Protein AF-A0A8G1H578-F1 (afdb_monomer)

Nearest PDB structures (foldseek):
  4co3-assembly1_A  TM=2.668E-01  e=7.202E-02  Azospirillum brasilense
  3ta2-assembly1_A  TM=2.640E-01  e=4.812E-01  Archaeoglobus fulgidus DSM 4304
  2nuu-assembly2_K  TM=2.859E-01  e=7.625E-01  Escherichia coli
  6cn2-assembly1_A-2  TM=3.068E-01  e=3.607E+00  Danio rerio
  6cmw-assembly1_A-2  TM=3.218E-01  e=5.094E+00  Danio rerio

pLDDT: mean 87.28, std 11.96, range [46.0, 96.75]

Mean predicted aligned error: 6.15 Å

Structure (mmCIF, N/CA/C/O backbone):
data_AF-A0A8G1H578-F1
#
_entry.id   AF-A0A8G1H578-F1
#
loop_
_atom_site.group_PDB
_atom_site.id
_atom_site.type_symbol
_atom_site.label_atom_id
_atom_site.label_alt_id
_atom_site.label_comp_id
_atom_site.label_asym_id
_atom_site.label_entity_id
_atom_site.label_seq_id
_atom_site.pdbx_PDB_ins_code
_atom_site.Cartn_x
_atom_site.Cartn_y
_atom_site.Cartn_z
_atom_site.occupancy
_atom_site.B_iso_or_equiv
_atom_site.auth_seq_id
_atom_site.auth_comp_id
_atom_site.auth_asym_id
_atom_site.auth_atom_id
_atom_site.pdbx_PDB_model_num
ATOM 1 N N . MET A 1 1 ? 6.205 5.815 -13.421 1.00 91.25 1 MET A N 1
ATOM 2 C CA . MET A 1 1 ? 5.773 5.210 -12.144 1.00 91.25 1 MET A CA 1
ATOM 3 C C . MET A 1 1 ? 4.309 4.808 -12.211 1.00 91.25 1 MET A C 1
ATOM 5 O O . MET A 1 1 ? 3.548 5.519 -12.851 1.00 91.25 1 MET A O 1
ATOM 9 N N . ILE A 1 2 ? 3.889 3.788 -11.460 1.00 94.44 2 ILE A N 1
ATOM 10 C CA . ILE A 1 2 ? 2.490 3.335 -11.339 1.00 94.44 2 ILE A CA 1
ATOM 11 C C . ILE A 1 2 ? 2.018 3.559 -9.899 1.00 94.44 2 ILE A C 1
ATOM 13 O O . ILE A 1 2 ? 2.710 3.195 -8.946 1.00 94.44 2 ILE A O 1
ATOM 17 N N . LEU A 1 3 ? 0.844 4.160 -9.711 1.00 95.31 3 LEU A N 1
ATOM 18 C CA . LEU A 1 3 ? 0.210 4.298 -8.400 1.00 95.31 3 LEU A CA 1
ATOM 19 C C . LEU A 1 3 ? -0.724 3.118 -8.160 1.00 95.31 3 LEU A C 1
ATOM 21 O O . LEU A 1 3 ? -1.608 2.863 -8.971 1.00 95.31 3 LEU A O 1
ATOM 25 N N . VAL A 1 4 ? -0.565 2.433 -7.030 1.00 96.19 4 VAL A N 1
ATOM 26 C CA . VAL A 1 4 ? -1.472 1.356 -6.617 1.00 96.19 4 VAL A CA 1
ATOM 27 C C . VAL A 1 4 ? -2.142 1.772 -5.318 1.00 96.19 4 VAL A C 1
ATOM 29 O O . VAL A 1 4 ? -1.470 2.102 -4.335 1.00 96.19 4 VAL A O 1
ATOM 32 N N . GLN A 1 5 ? -3.468 1.796 -5.326 1.00 95.88 5 GLN A N 1
ATOM 33 C CA . GLN A 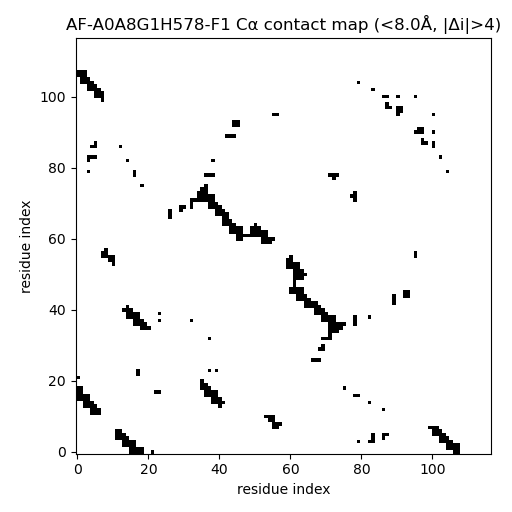1 5 ? -4.294 2.252 -4.216 1.00 95.88 5 GLN A CA 1
ATOM 34 C C . GLN A 1 5 ? -5.179 1.115 -3.726 1.00 95.88 5 GLN A C 1
ATOM 36 O O . GLN A 1 5 ? -5.719 0.357 -4.527 1.00 95.88 5 GLN A O 1
ATOM 41 N N . GLY A 1 6 ? -5.308 1.010 -2.406 1.00 95.31 6 GLY A N 1
ATOM 42 C CA . GLY A 1 6 ? -6.265 0.139 -1.743 1.00 95.31 6 GLY A CA 1
ATOM 43 C C . GLY A 1 6 ? -7.185 0.976 -0.875 1.00 95.31 6 GLY A C 1
ATOM 44 O O . GLY A 1 6 ? -6.697 1.726 -0.024 1.00 95.31 6 GLY A O 1
ATOM 45 N N . THR A 1 7 ? -8.489 0.851 -1.086 1.00 94.81 7 THR A N 1
ATOM 46 C CA . THR A 1 7 ? -9.499 1.678 -0.430 1.00 94.81 7 THR A CA 1
ATOM 47 C C . THR A 1 7 ? -10.527 0.813 0.285 1.00 94.81 7 THR A C 1
ATOM 49 O O . THR A 1 7 ? -11.006 -0.186 -0.246 1.00 94.81 7 THR A O 1
ATOM 52 N N . VAL A 1 8 ? -10.851 1.213 1.513 1.00 93.06 8 VAL A N 1
ATOM 53 C CA . VAL A 1 8 ? -11.917 0.648 2.344 1.00 93.06 8 VAL A CA 1
ATOM 54 C C . VAL A 1 8 ? -12.650 1.827 2.968 1.00 93.06 8 VAL A C 1
ATOM 56 O O . VAL A 1 8 ? -12.036 2.620 3.688 1.00 93.06 8 VAL A O 1
ATOM 59 N N . ASP A 1 9 ? -13.945 1.954 2.680 1.00 88.56 9 ASP A N 1
ATOM 60 C CA . ASP A 1 9 ? -14.745 3.141 3.008 1.00 88.56 9 ASP A CA 1
ATOM 61 C C . ASP A 1 9 ? -14.040 4.440 2.552 1.00 88.56 9 ASP A C 1
ATOM 63 O O . ASP A 1 9 ? -13.696 4.593 1.381 1.00 88.56 9 ASP A O 1
ATOM 67 N N . ASP A 1 10 ? -13.788 5.366 3.479 1.00 86.94 10 ASP A N 1
ATOM 68 C CA . ASP A 1 10 ? -13.093 6.635 3.245 1.00 86.94 10 ASP A CA 1
ATOM 69 C C . AS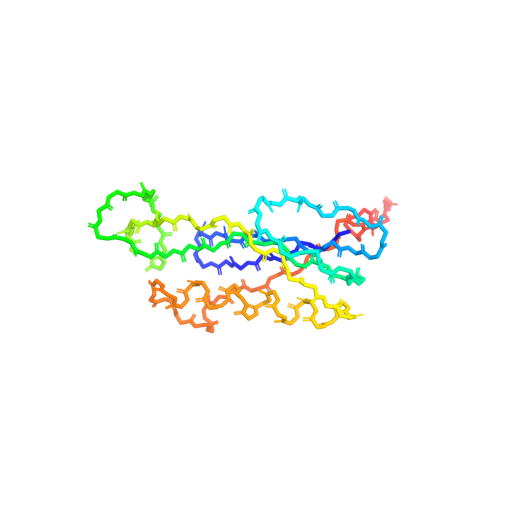P A 1 10 ? -11.567 6.546 3.453 1.00 86.94 10 ASP A C 1
ATOM 71 O O . ASP A 1 10 ? -10.854 7.541 3.290 1.00 86.94 10 ASP A O 1
ATOM 75 N N . THR A 1 11 ? -11.033 5.373 3.816 1.00 90.19 11 THR A N 1
ATOM 76 C CA . THR A 1 11 ? -9.595 5.188 4.049 1.00 90.19 11 THR A CA 1
ATOM 77 C C . THR A 1 11 ? -8.914 4.600 2.827 1.00 90.19 11 THR A C 1
ATOM 79 O O . THR A 1 11 ? -9.245 3.514 2.363 1.00 90.19 11 THR A O 1
ATOM 82 N N . THR A 1 12 ? -7.892 5.303 2.341 1.00 92.62 12 THR A N 1
ATOM 83 C CA . THR A 1 12 ? -7.065 4.867 1.213 1.00 92.62 12 THR A CA 1
ATOM 84 C C . THR A 1 12 ? -5.610 4.728 1.642 1.00 92.62 12 THR A C 1
ATOM 86 O O . THR A 1 12 ? -5.021 5.670 2.172 1.00 92.62 12 THR A O 1
ATOM 89 N N . LEU A 1 13 ? -5.013 3.570 1.361 1.00 92.25 13 LEU A N 1
ATOM 90 C CA . LEU A 1 13 ? -3.568 3.361 1.395 1.00 92.25 13 LEU A CA 1
ATOM 91 C C . LEU A 1 13 ? -3.043 3.394 -0.042 1.00 92.25 13 LEU A C 1
ATOM 93 O O . LEU A 1 13 ? -3.615 2.775 -0.932 1.00 92.25 13 LEU A O 1
ATOM 97 N N . THR A 1 14 ? -1.970 4.139 -0.284 1.00 93.75 14 THR A N 1
ATOM 98 C CA . THR A 1 14 ? -1.365 4.277 -1.614 1.00 93.75 14 THR A CA 1
ATOM 99 C C . THR A 1 14 ? 0.107 3.924 -1.543 1.00 93.75 14 THR A C 1
ATOM 101 O O . THR A 1 14 ? 0.803 4.369 -0.632 1.00 93.75 14 THR A O 1
ATOM 104 N N . GLY A 1 15 ? 0.578 3.173 -2.530 1.00 94.19 15 GLY A N 1
ATOM 105 C CA . GLY A 1 15 ? 1.999 3.023 -2.799 1.00 94.19 15 GLY A CA 1
ATOM 106 C C . GLY A 1 15 ? 2.323 3.276 -4.264 1.00 94.19 15 GLY A C 1
ATOM 107 O O . GLY A 1 15 ? 1.438 3.470 -5.103 1.00 94.19 15 GLY A O 1
ATOM 108 N N . THR A 1 16 ? 3.615 3.264 -4.560 1.00 95.44 16 THR A N 1
ATOM 109 C CA . THR A 1 16 ? 4.156 3.568 -5.882 1.00 95.44 16 THR A CA 1
ATOM 110 C C . THR A 1 16 ? 5.055 2.436 -6.350 1.00 95.44 16 THR A C 1
ATOM 112 O O . THR A 1 16 ? 5.945 1.996 -5.622 1.00 95.44 16 THR A O 1
ATOM 115 N N . ILE A 1 17 ? 4.844 1.982 -7.581 1.00 95.56 17 ILE A N 1
ATOM 116 C CA . ILE A 1 17 ? 5.798 1.159 -8.321 1.00 95.56 17 ILE A CA 1
ATOM 117 C C . ILE A 1 17 ? 6.636 2.104 -9.178 1.00 95.56 17 ILE A C 1
ATOM 119 O O . ILE A 1 17 ? 6.111 2.820 -10.029 1.00 95.56 17 ILE A O 1
ATOM 123 N N . PHE A 1 18 ? 7.939 2.117 -8.938 1.00 93.88 18 PHE A N 1
ATOM 124 C CA . PHE A 1 18 ? 8.913 2.802 -9.776 1.00 93.88 18 PHE A CA 1
ATOM 125 C C . PHE A 1 18 ? 9.311 1.877 -10.922 1.00 93.88 18 PHE A C 1
ATOM 127 O O . PHE A 1 18 ? 9.607 0.703 -10.694 1.00 93.88 18 PHE A O 1
ATOM 134 N N . GLU A 1 19 ? 9.282 2.414 -12.133 1.00 92.81 19 GLU A N 1
ATOM 135 C CA . GLU A 1 19 ? 9.549 1.718 -13.388 1.00 92.81 19 GLU A CA 1
ATOM 136 C C . GLU A 1 19 ? 11.041 1.752 -13.769 1.00 92.81 19 GLU A C 1
ATOM 138 O O . GLU A 1 19 ? 11.823 2.518 -13.186 1.00 92.81 19 GLU A O 1
ATOM 143 N N . PRO A 1 20 ? 11.464 0.961 -14.776 1.00 92.62 20 PRO A N 1
ATOM 144 C CA . PRO A 1 20 ? 12.845 0.960 -15.235 1.00 92.62 20 PRO A CA 1
ATOM 145 C C . PRO A 1 20 ? 13.335 2.360 -15.618 1.00 92.62 20 PRO A C 1
ATOM 147 O O . PRO A 1 20 ? 12.784 3.019 -16.497 1.00 92.62 20 PRO A O 1
ATOM 150 N N . GLY A 1 21 ? 14.426 2.796 -14.987 1.00 87.56 21 GLY A N 1
ATOM 151 C CA . GLY A 1 21 ? 15.017 4.117 -15.214 1.00 87.56 21 GLY A CA 1
ATOM 152 C C . GLY A 1 21 ? 14.520 5.204 -14.258 1.00 87.56 21 GLY A C 1
ATOM 153 O O . GLY A 1 21 ? 15.108 6.285 -14.227 1.00 87.56 21 GLY A O 1
ATOM 154 N N . GLU A 1 22 ? 13.509 4.923 -13.436 1.00 89.00 22 GLU A N 1
ATOM 155 C CA . GLU A 1 22 ? 13.117 5.800 -12.336 1.00 89.00 22 GLU A CA 1
ATOM 156 C C . GLU A 1 22 ? 13.965 5.546 -11.084 1.00 89.00 22 GLU A C 1
ATOM 158 O O . GLU A 1 22 ? 14.558 4.484 -10.893 1.00 89.00 22 GLU A O 1
ATOM 163 N N . SER A 1 23 ? 14.055 6.557 -10.218 1.00 86.19 23 SER A N 1
ATOM 164 C CA . SER A 1 23 ? 14.809 6.474 -8.964 1.00 86.19 23 SER A CA 1
ATOM 165 C C . SER A 1 23 ? 13.846 6.406 -7.778 1.00 86.19 23 SER A C 1
ATOM 167 O O . SER A 1 23 ? 13.275 7.441 -7.420 1.00 86.19 23 SER A O 1
ATOM 169 N N . PRO A 1 24 ? 13.652 5.224 -7.163 1.00 87.62 24 PRO A N 1
ATOM 170 C CA . PRO A 1 24 ? 12.840 5.106 -5.962 1.00 87.62 24 PRO A CA 1
ATOM 171 C C . PRO A 1 24 ? 13.502 5.840 -4.783 1.00 87.62 24 PRO A C 1
ATOM 173 O O . PRO A 1 24 ? 14.733 5.961 -4.732 1.00 87.62 24 PRO A O 1
ATOM 176 N N . PRO A 1 25 ? 12.715 6.310 -3.801 1.00 86.00 25 PRO A N 1
ATOM 177 C CA . PRO A 1 25 ? 13.258 6.848 -2.563 1.00 86.00 25 PRO A CA 1
ATOM 178 C C . PRO A 1 25 ? 14.075 5.783 -1.822 1.00 86.00 25 PRO A C 1
ATOM 180 O O . PRO A 1 25 ? 13.694 4.614 -1.748 1.00 86.00 25 PRO A O 1
ATOM 183 N N . GLN A 1 26 ? 15.204 6.205 -1.254 1.00 80.88 26 GLN A N 1
ATOM 184 C CA . GLN A 1 26 ? 16.058 5.349 -0.436 1.00 80.88 26 GLN A CA 1
ATOM 185 C C . GLN A 1 26 ? 15.732 5.542 1.041 1.00 80.88 26 GLN A C 1
ATOM 187 O O . GLN A 1 26 ? 15.699 6.671 1.537 1.00 80.88 26 GLN A O 1
ATOM 192 N N . TYR A 1 27 ? 15.555 4.433 1.754 1.00 80.56 27 TYR A N 1
ATOM 193 C CA . TYR A 1 27 ? 15.310 4.431 3.192 1.00 80.56 27 TYR A CA 1
ATOM 194 C C . TYR A 1 27 ? 16.484 3.767 3.917 1.00 80.56 27 TYR A C 1
ATOM 196 O O . TYR A 1 27 ? 16.979 2.733 3.459 1.00 80.56 27 TYR A O 1
ATOM 204 N N . PRO A 1 28 ? 16.953 4.326 5.047 1.00 78.06 28 PRO A N 1
ATOM 205 C CA . PRO A 1 28 ? 18.053 3.744 5.806 1.00 78.06 28 PRO A CA 1
ATOM 206 C C . PRO A 1 28 ? 17.792 2.276 6.163 1.00 78.06 28 PRO A C 1
ATOM 208 O O . PRO A 1 28 ? 16.768 1.951 6.756 1.00 78.06 28 PRO A O 1
ATOM 211 N N . GLY A 1 29 ? 18.729 1.391 5.813 1.00 74.00 29 GLY A N 1
ATOM 212 C CA . GLY A 1 29 ? 18.630 -0.046 6.099 1.00 74.00 29 GLY A CA 1
ATOM 213 C C . GLY A 1 29 ? 17.783 -0.851 5.110 1.00 74.00 29 GLY A C 1
ATOM 214 O O . GLY A 1 29 ? 17.705 -2.069 5.255 1.00 74.00 29 GLY A O 1
ATOM 215 N N . SER A 1 30 ? 17.191 -0.211 4.099 1.00 73.06 30 SER A N 1
ATOM 216 C CA . SER A 1 30 ? 16.523 -0.930 3.015 1.00 73.06 30 SER A CA 1
ATOM 217 C C . SER A 1 30 ? 17.536 -1.552 2.053 1.00 73.06 30 SER A C 1
ATOM 219 O O . SER A 1 30 ? 18.562 -0.930 1.768 1.00 73.06 30 SER A O 1
ATOM 221 N N . PRO A 1 31 ? 17.276 -2.769 1.548 1.00 69.44 31 PRO A N 1
ATOM 222 C CA . PRO A 1 31 ? 18.136 -3.390 0.554 1.00 69.44 31 PRO A CA 1
ATOM 223 C C . PRO A 1 31 ? 18.109 -2.601 -0.758 1.00 69.44 31 PRO A C 1
ATOM 225 O O . PRO A 1 31 ? 17.057 -2.125 -1.186 1.00 69.44 31 PRO A O 1
ATOM 228 N N . ASP A 1 32 ? 19.261 -2.525 -1.424 1.00 72.69 32 ASP A N 1
ATOM 229 C CA . ASP A 1 32 ? 19.310 -2.157 -2.836 1.00 72.69 32 ASP A CA 1
ATOM 230 C C . ASP A 1 32 ? 18.579 -3.241 -3.630 1.00 72.69 32 ASP A C 1
ATOM 232 O O . ASP A 1 32 ? 18.943 -4.419 -3.586 1.00 72.69 32 ASP A O 1
ATOM 236 N N . THR A 1 33 ? 17.506 -2.862 -4.317 1.00 72.31 33 THR A N 1
ATOM 237 C CA . THR A 1 33 ? 16.645 -3.825 -5.005 1.00 72.31 33 THR A CA 1
ATOM 238 C C . THR A 1 33 ? 17.238 -4.276 -6.334 1.00 72.31 33 THR A C 1
ATOM 240 O O . THR A 1 33 ? 16.934 -5.386 -6.766 1.00 72.31 33 THR A O 1
ATOM 243 N N . GLY A 1 34 ? 18.061 -3.444 -6.994 1.00 79.75 34 GLY A N 1
ATOM 244 C CA . GLY A 1 34 ? 18.709 -3.739 -8.287 1.00 79.75 34 GLY A CA 1
ATOM 245 C C . GLY A 1 34 ? 17.750 -4.176 -9.404 1.00 79.75 34 GLY A C 1
ATOM 246 O O . GLY A 1 34 ? 18.187 -4.677 -10.437 1.00 79.75 34 GLY A O 1
ATOM 247 N N . SER A 1 35 ? 16.449 -4.031 -9.169 1.00 89.56 35 SER A N 1
ATOM 248 C CA . SER A 1 35 ? 15.377 -4.632 -9.946 1.00 89.56 35 SER A CA 1
ATOM 249 C C . SER A 1 35 ? 14.748 -3.578 -10.849 1.00 89.56 35 SER A C 1
ATOM 251 O O . SER A 1 35 ? 14.682 -2.414 -10.450 1.00 89.56 35 SER A O 1
ATOM 253 N N . PRO A 1 36 ? 14.268 -3.970 -12.040 1.00 91.69 36 PRO A N 1
ATOM 254 C CA . PRO A 1 36 ? 13.656 -3.044 -12.987 1.00 91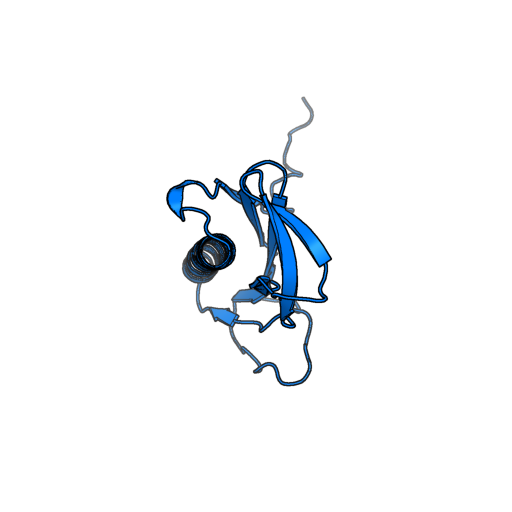.69 36 PRO A CA 1
ATOM 255 C C . PRO A 1 36 ? 12.411 -2.354 -12.419 1.00 91.69 36 PRO A C 1
ATOM 257 O O . PRO A 1 36 ? 12.208 -1.179 -12.698 1.00 91.69 36 PRO A O 1
ATOM 260 N N . TYR A 1 37 ? 11.625 -3.054 -11.596 1.00 94.50 37 TYR A N 1
ATOM 261 C CA . TYR A 1 37 ? 10.447 -2.499 -10.938 1.00 94.50 37 TYR A CA 1
ATOM 262 C C . TYR A 1 37 ? 10.637 -2.495 -9.425 1.00 94.50 37 TYR A C 1
ATOM 264 O O . TYR A 1 37 ? 11.084 -3.490 -8.849 1.00 94.50 37 TYR A O 1
ATOM 272 N N . VAL A 1 38 ? 10.288 -1.390 -8.765 1.00 95.50 38 VAL A N 1
ATOM 273 C CA . VAL A 1 38 ? 10.439 -1.249 -7.310 1.00 95.50 38 VAL A CA 1
ATOM 274 C C . VAL A 1 38 ? 9.147 -0.748 -6.685 1.00 95.50 38 VAL A C 1
ATOM 276 O O . VAL A 1 38 ? 8.758 0.395 -6.880 1.00 95.50 38 VAL A O 1
ATOM 279 N N . TRP A 1 39 ? 8.500 -1.592 -5.887 1.00 95.12 39 TRP A N 1
ATOM 280 C CA . TRP A 1 39 ? 7.338 -1.222 -5.084 1.00 95.12 39 TRP A CA 1
ATOM 281 C C . TRP A 1 39 ? 7.766 -0.552 -3.781 1.00 95.12 39 TRP A C 1
ATOM 283 O O . TRP A 1 39 ? 8.569 -1.110 -3.027 1.00 95.12 39 TRP A O 1
ATOM 293 N N . VAL A 1 40 ? 7.176 0.603 -3.486 1.00 93.50 40 VAL A N 1
ATOM 294 C CA . VAL A 1 40 ? 7.340 1.334 -2.230 1.00 93.50 40 VAL A CA 1
ATOM 295 C C . VAL A 1 40 ? 5.963 1.676 -1.677 1.00 93.50 40 VAL A C 1
ATOM 297 O O . VAL A 1 40 ? 5.167 2.350 -2.325 1.00 93.50 40 VAL A O 1
ATOM 300 N N . CYS A 1 41 ? 5.683 1.220 -0.460 1.00 92.38 41 CYS A N 1
ATOM 301 C CA . CYS A 1 41 ? 4.455 1.530 0.260 1.00 92.38 41 CYS A CA 1
ATOM 302 C C . CYS A 1 41 ? 4.709 1.406 1.754 1.00 92.38 41 CYS A C 1
ATOM 304 O O . CYS A 1 41 ? 5.325 0.431 2.200 1.00 92.38 41 CYS A O 1
ATOM 306 N N . ASP A 1 42 ? 4.197 2.361 2.521 1.00 87.06 42 ASP A N 1
ATOM 307 C CA . ASP A 1 42 ? 4.161 2.252 3.971 1.00 87.06 42 ASP A CA 1
ATOM 308 C C . ASP A 1 42 ? 3.322 1.043 4.406 1.00 87.06 42 ASP A C 1
ATOM 310 O O . ASP A 1 42 ? 2.385 0.608 3.728 1.00 87.06 42 ASP A O 1
ATOM 314 N N . SER A 1 43 ? 3.679 0.487 5.558 1.00 86.56 43 SER A N 1
ATOM 315 C CA . SER A 1 43 ? 2.887 -0.529 6.247 1.00 86.56 43 SER A CA 1
ATOM 316 C C . SER A 1 43 ? 2.352 0.054 7.540 1.00 86.56 43 SER A C 1
ATOM 318 O O . SER A 1 43 ? 3.037 0.836 8.195 1.00 86.56 43 SER A O 1
ATOM 320 N N . PHE A 1 44 ? 1.163 -0.372 7.950 1.00 89.25 44 PHE A N 1
ATOM 321 C CA . PHE A 1 44 ? 0.605 0.025 9.234 1.00 89.25 44 PHE A CA 1
ATOM 322 C C . PHE A 1 44 ? 0.090 -1.181 10.012 1.00 89.25 44 PHE A C 1
ATOM 324 O O . PHE A 1 44 ? -0.163 -2.261 9.473 1.00 89.25 44 PHE A O 1
ATOM 331 N N . TYR A 1 45 ? -0.026 -1.005 11.321 1.00 87.94 45 TYR A N 1
ATOM 332 C CA . TYR A 1 45 ? -0.544 -2.021 12.228 1.00 87.94 45 TYR A CA 1
ATOM 333 C C . TYR A 1 45 ? -1.259 -1.369 13.406 1.00 87.94 45 TYR A C 1
ATOM 335 O O . TYR A 1 45 ? -0.941 -0.246 13.801 1.00 87.94 45 TYR A O 1
ATOM 343 N N . GLN A 1 46 ? -2.232 -2.084 13.972 1.00 90.69 46 GLN A N 1
ATOM 344 C CA . GLN A 1 46 ? -2.980 -1.610 15.130 1.00 90.69 46 GLN A CA 1
ATOM 345 C C . GLN A 1 46 ? -2.098 -1.610 16.384 1.00 90.69 46 GLN A C 1
ATOM 347 O O . GLN A 1 46 ? -1.343 -2.553 16.632 1.00 90.69 46 GLN A O 1
ATOM 352 N N . VAL A 1 47 ? -2.226 -0.569 17.204 1.00 92.56 47 VAL A N 1
ATOM 353 C CA . VAL A 1 47 ? -1.543 -0.446 18.495 1.00 92.56 47 VAL A CA 1
ATOM 354 C C . VAL A 1 47 ? -2.543 -0.210 19.621 1.00 92.56 47 VAL A C 1
ATOM 356 O O . VAL A 1 47 ? -3.577 0.425 19.440 1.00 92.56 47 VAL A O 1
ATOM 359 N N . SER A 1 48 ? -2.236 -0.717 20.816 1.00 85.50 48 SER A N 1
ATOM 360 C CA . SER A 1 48 ? -3.112 -0.561 21.988 1.00 85.50 48 SER A CA 1
ATOM 361 C C . SER A 1 48 ? -3.034 0.830 22.629 1.00 85.50 48 SER A C 1
ATOM 363 O O . SER A 1 48 ? -3.890 1.176 23.439 1.00 85.50 48 SER A O 1
ATOM 365 N N . SER A 1 49 ? -1.991 1.610 22.327 1.00 87.50 49 SER A N 1
ATOM 366 C CA . SER A 1 49 ? -1.782 2.974 22.827 1.00 87.50 49 SER A CA 1
ATOM 367 C C . SER A 1 49 ? -0.735 3.706 21.978 1.00 87.50 49 SER A C 1
ATOM 369 O O . SER A 1 49 ? 0.191 3.076 21.465 1.00 87.50 49 SER A O 1
ATOM 371 N N . GLY A 1 50 ? -0.864 5.031 21.853 1.00 88.75 50 GLY A N 1
ATOM 372 C CA . GLY A 1 50 ? -0.068 5.849 20.929 1.00 88.75 50 GLY A CA 1
ATOM 373 C C . GLY A 1 50 ? -0.571 5.761 19.484 1.00 88.75 50 GLY A C 1
ATOM 374 O O . GLY A 1 50 ? -1.699 5.341 19.251 1.00 88.75 50 GLY A O 1
ATOM 375 N N . GLY A 1 51 ? 0.265 6.160 18.522 1.00 90.06 51 GLY A N 1
ATOM 376 C CA . GLY A 1 51 ? -0.071 6.114 17.094 1.00 90.06 51 GLY A CA 1
ATOM 377 C C . GLY A 1 51 ? -0.978 7.253 16.616 1.00 90.06 51 GLY A C 1
ATOM 378 O O . GLY A 1 51 ? -1.107 8.290 17.270 1.00 90.06 51 GLY A O 1
ATOM 379 N N . GLN A 1 52 ? -1.567 7.057 15.439 1.00 90.31 52 GLN A N 1
ATOM 380 C CA . GLN A 1 52 ? -2.540 7.949 14.815 1.00 90.31 52 GLN A CA 1
ATOM 381 C C . GLN A 1 52 ? -3.914 7.282 14.774 1.00 90.31 52 GLN A C 1
ATOM 383 O O . GLN A 1 52 ? -4.027 6.089 14.497 1.00 90.31 52 GLN A O 1
ATOM 388 N N . THR A 1 53 ? -4.963 8.065 15.023 1.00 91.94 53 THR A N 1
ATOM 389 C CA . THR A 1 53 ? -6.345 7.584 14.947 1.00 91.94 53 THR A CA 1
ATOM 390 C C . THR A 1 53 ? -6.812 7.562 13.498 1.00 91.94 53 THR A C 1
ATOM 392 O O . THR A 1 53 ? -6.782 8.601 12.846 1.00 91.94 53 THR A O 1
ATOM 395 N N . GLN A 1 54 ? -7.271 6.402 13.030 1.00 88.94 54 GLN A N 1
ATOM 396 C CA . GLN A 1 54 ? -7.838 6.197 11.694 1.00 88.94 54 GLN A CA 1
ATOM 397 C C . GLN A 1 54 ? -9.250 5.614 11.797 1.00 88.94 54 GLN A C 1
ATOM 399 O O . GLN A 1 54 ? -9.545 4.876 12.738 1.00 88.94 54 GLN A O 1
ATOM 404 N N . GLN A 1 55 ? -10.107 5.944 10.828 1.00 89.56 55 GLN A N 1
ATOM 405 C CA . GLN A 1 55 ? -11.431 5.335 10.661 1.00 89.56 55 GLN A CA 1
ATOM 406 C C . GLN A 1 55 ? -11.354 4.267 9.576 1.00 89.56 55 GLN A C 1
ATOM 408 O O . GLN A 1 55 ? -11.164 4.599 8.410 1.00 89.56 55 GLN A O 1
ATOM 413 N N . ILE A 1 56 ? -11.479 2.995 9.940 1.00 87.88 56 ILE A N 1
ATOM 414 C CA . ILE A 1 56 ? -11.391 1.878 8.990 1.00 87.88 56 ILE A CA 1
ATOM 415 C C . ILE A 1 56 ? -12.535 0.915 9.287 1.00 87.88 56 ILE A C 1
ATOM 417 O O . ILE A 1 56 ? -12.720 0.559 10.447 1.00 87.88 56 ILE A O 1
ATOM 421 N N . ALA A 1 57 ? -13.305 0.512 8.269 1.00 83.44 57 ALA A N 1
ATOM 422 C CA . ALA A 1 57 ? -14.457 -0.385 8.430 1.00 83.44 57 ALA A CA 1
ATOM 423 C C . ALA A 1 57 ? -15.477 0.106 9.482 1.00 83.44 57 ALA A C 1
ATOM 425 O O . ALA A 1 57 ? -16.070 -0.678 10.221 1.00 83.44 57 ALA A O 1
ATOM 426 N N . GLY A 1 58 ? -15.653 1.427 9.595 1.00 83.81 58 GLY A N 1
ATOM 427 C CA . GLY A 1 58 ? -16.525 2.051 10.598 1.00 83.81 58 GLY A CA 1
ATOM 428 C C . GLY A 1 58 ? -16.000 2.027 12.042 1.00 83.81 58 GLY A C 1
ATOM 429 O O . GLY A 1 58 ? -16.715 2.458 12.950 1.00 83.81 58 GLY A O 1
ATOM 430 N N . GLU A 1 59 ? -14.768 1.568 12.272 1.00 87.06 59 GLU A N 1
ATOM 431 C CA . GLU A 1 59 ? -14.136 1.519 13.590 1.00 87.06 59 GLU A CA 1
ATOM 432 C C . GLU A 1 59 ? -13.001 2.544 13.720 1.00 87.06 59 GLU A C 1
ATOM 434 O O . GLU A 1 59 ? -12.145 2.695 12.845 1.00 87.06 59 GLU A O 1
ATOM 439 N N . SER A 1 60 ? -12.960 3.231 14.866 1.00 90.50 60 SER A N 1
ATOM 440 C CA . SER A 1 60 ? -11.834 4.093 15.233 1.00 90.50 60 SER A CA 1
ATOM 441 C C . SER A 1 60 ? -10.727 3.269 15.872 1.00 90.50 60 SER A C 1
ATOM 443 O O . SER A 1 60 ? -10.867 2.805 17.006 1.00 90.50 60 SER A O 1
ATOM 445 N N . ILE A 1 61 ? -9.602 3.143 15.176 1.00 91.06 61 ILE A N 1
ATOM 446 C CA . ILE A 1 61 ? -8.441 2.389 15.647 1.00 91.06 61 ILE A CA 1
ATOM 447 C C . ILE A 1 61 ? -7.207 3.284 15.755 1.00 91.06 61 ILE A C 1
ATOM 449 O O . ILE A 1 61 ? -7.079 4.281 15.046 1.00 91.06 61 ILE A O 1
ATOM 453 N N . GLN A 1 62 ? -6.280 2.919 16.641 1.00 93.31 62 GLN A N 1
ATOM 454 C CA . GLN A 1 62 ? -4.955 3.531 16.689 1.00 93.31 62 GLN A CA 1
ATOM 455 C C . GLN A 1 62 ? -3.989 2.709 15.843 1.00 93.31 62 GLN A C 1
ATOM 457 O O . GLN A 1 62 ? -3.848 1.506 16.073 1.00 93.31 62 GLN A O 1
ATOM 462 N N . VAL A 1 63 ? -3.310 3.349 14.894 1.00 92.19 63 VAL A N 1
ATOM 463 C CA . VAL A 1 63 ? -2.307 2.703 14.042 1.00 92.19 63 VAL A CA 1
ATOM 464 C C . VAL A 1 63 ? -0.937 3.344 14.195 1.00 92.19 63 VAL A C 1
ATOM 466 O O . VAL A 1 63 ? -0.811 4.550 14.410 1.00 92.19 63 VAL A O 1
ATOM 469 N N . ALA A 1 64 ? 0.103 2.532 14.063 1.00 92.44 64 ALA A N 1
ATOM 470 C CA . ALA A 1 64 ? 1.470 2.994 13.870 1.00 92.44 64 ALA A CA 1
ATOM 471 C C . ALA A 1 64 ? 1.954 2.586 12.476 1.00 92.44 64 ALA A C 1
ATOM 473 O O . ALA A 1 64 ? 1.514 1.567 11.940 1.00 92.44 64 ALA A O 1
ATOM 474 N N . PHE A 1 65 ? 2.854 3.389 11.914 1.00 89.38 65 PHE A N 1
ATOM 475 C CA . PHE A 1 65 ? 3.462 3.146 10.612 1.00 89.38 65 PHE A CA 1
ATOM 476 C C . PHE A 1 65 ? 4.875 2.593 10.778 1.00 89.38 65 PHE A C 1
ATOM 478 O O . PHE A 1 65 ? 5.647 3.089 11.603 1.00 89.38 65 PHE A O 1
ATOM 485 N N . ASP A 1 66 ? 5.193 1.574 9.985 1.00 85.62 66 ASP A N 1
ATOM 486 C CA . ASP A 1 66 ? 6.561 1.105 9.786 1.00 85.62 66 ASP A CA 1
ATOM 487 C C . ASP A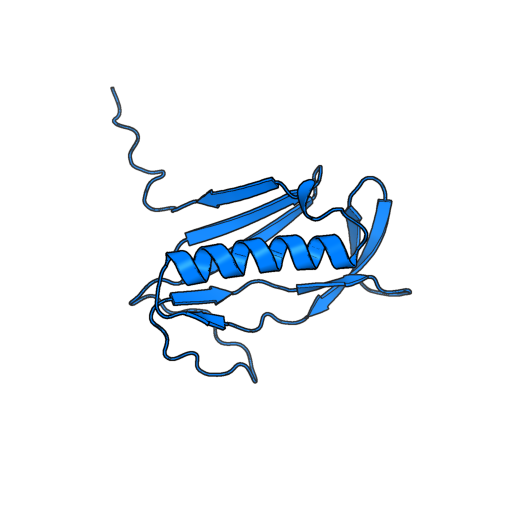 1 66 ? 7.146 1.829 8.568 1.00 85.62 66 ASP A C 1
ATOM 489 O O . ASP A 1 66 ? 6.428 1.972 7.570 1.00 85.62 66 ASP A O 1
ATOM 493 N N . PRO A 1 67 ? 8.413 2.284 8.620 1.00 81.50 67 PRO A N 1
ATOM 494 C CA . PRO A 1 67 ? 9.059 2.866 7.455 1.00 81.50 67 PRO A CA 1
ATOM 495 C C . PRO A 1 67 ? 8.969 1.912 6.256 1.00 81.50 67 PRO A C 1
ATOM 497 O O . PRO A 1 67 ? 9.100 0.694 6.409 1.00 81.50 67 PRO A O 1
ATOM 500 N N . PRO A 1 68 ? 8.774 2.446 5.046 1.00 84.06 68 PRO A N 1
ATOM 501 C CA . PRO A 1 68 ? 8.573 1.618 3.874 1.00 84.06 68 PRO A CA 1
ATOM 502 C C . PRO A 1 68 ? 9.846 0.830 3.564 1.00 84.06 68 PRO A C 1
ATOM 504 O O . PRO A 1 68 ? 10.966 1.340 3.649 1.00 84.06 68 PRO A O 1
ATOM 507 N N . GLN A 1 69 ? 9.654 -0.426 3.172 1.00 84.56 69 GLN A N 1
ATOM 508 C CA . GLN A 1 69 ? 10.723 -1.315 2.732 1.00 84.56 69 GLN A CA 1
ATOM 509 C C . GLN A 1 69 ? 10.539 -1.580 1.235 1.00 84.56 69 GLN A C 1
ATOM 511 O O . GLN A 1 69 ? 9.654 -2.363 0.872 1.00 84.56 69 GLN A O 1
ATOM 516 N N . PRO A 1 70 ? 11.330 -0.922 0.364 1.00 91.06 70 PRO A N 1
ATOM 517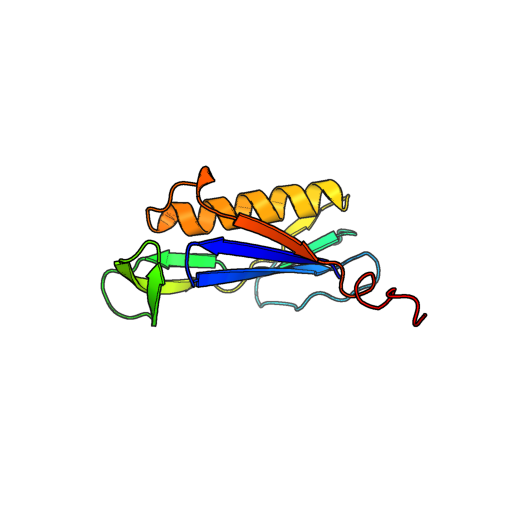 C CA . PRO A 1 70 ? 11.281 -1.128 -1.074 1.00 91.06 70 PRO A CA 1
ATOM 518 C C . PRO A 1 70 ? 11.446 -2.602 -1.443 1.00 91.06 70 PRO A C 1
ATOM 520 O O . PRO A 1 70 ? 12.321 -3.297 -0.919 1.00 91.06 70 PRO A O 1
ATOM 523 N N . LYS A 1 71 ? 10.614 -3.079 -2.369 1.00 91.62 71 LYS A N 1
ATOM 524 C CA . LYS A 1 71 ? 10.668 -4.452 -2.885 1.00 91.62 71 LYS A CA 1
ATOM 525 C C . LYS A 1 71 ? 10.869 -4.444 -4.390 1.00 91.62 71 LYS A C 1
ATOM 527 O O . LYS A 1 71 ? 10.121 -3.787 -5.107 1.00 91.62 71 LYS A O 1
ATOM 532 N N . GLY A 1 72 ? 11.888 -5.167 -4.842 1.00 93.25 72 GLY A N 1
ATOM 533 C CA . GLY A 1 72 ? 12.248 -5.287 -6.249 1.00 93.25 72 GLY A CA 1
ATOM 534 C C . GLY A 1 72 ? 11.528 -6.437 -6.946 1.00 93.25 72 GLY A C 1
ATOM 535 O O . GLY A 1 72 ? 11.346 -7.498 -6.349 1.00 93.25 72 GLY A O 1
ATOM 536 N N . PHE A 1 73 ? 11.154 -6.225 -8.205 1.00 95.00 73 PHE A N 1
ATOM 537 C CA . PHE A 1 73 ? 10.501 -7.201 -9.073 1.00 95.00 73 PHE A CA 1
ATOM 538 C C . PHE A 1 73 ? 11.072 -7.142 -10.491 1.00 95.00 73 PHE A C 1
ATOM 540 O O . PHE A 1 73 ? 11.482 -6.084 -10.970 1.00 95.00 73 PHE A O 1
ATOM 547 N N . GLU A 1 74 ? 11.079 -8.289 -11.171 1.00 94.69 74 GLU A N 1
ATOM 548 C CA . GLU A 1 74 ? 11.586 -8.411 -12.543 1.00 94.69 74 GLU A CA 1
ATOM 549 C C . GLU A 1 74 ? 10.596 -7.899 -13.600 1.00 94.69 74 GLU A C 1
ATOM 551 O O . GLU A 1 74 ? 11.021 -7.459 -14.666 1.00 94.69 74 GLU A O 1
ATOM 556 N N . THR A 1 75 ? 9.291 -7.935 -13.314 1.00 95.50 75 THR A N 1
ATOM 557 C CA . THR A 1 75 ? 8.234 -7.526 -14.249 1.00 95.50 75 THR A CA 1
ATOM 558 C C . THR A 1 75 ? 7.218 -6.600 -13.589 1.00 95.50 75 THR A C 1
ATOM 560 O O . THR A 1 75 ? 6.996 -6.661 -12.377 1.00 95.50 75 THR A O 1
ATOM 563 N N . GLU A 1 76 ? 6.572 -5.776 -14.413 1.00 94.69 76 GLU A N 1
ATOM 564 C CA . GLU A 1 76 ? 5.472 -4.897 -14.012 1.00 94.69 76 GLU A CA 1
ATOM 565 C C . GLU A 1 76 ? 4.315 -5.686 -13.391 1.00 94.69 76 GLU A C 1
ATOM 567 O O . GLU A 1 76 ? 3.912 -5.402 -12.269 1.00 94.69 76 GLU A O 1
ATOM 572 N N . GLU A 1 77 ? 3.845 -6.741 -14.066 1.00 95.25 77 GLU A N 1
ATOM 573 C CA . GLU A 1 77 ? 2.748 -7.591 -13.582 1.00 95.25 77 GLU A CA 1
ATOM 574 C C . GLU A 1 77 ? 3.045 -8.196 -12.201 1.00 95.25 77 GLU A C 1
ATOM 576 O O . GLU A 1 77 ? 2.161 -8.263 -11.343 1.00 95.25 77 GLU A O 1
ATOM 581 N N . ALA A 1 78 ? 4.294 -8.614 -11.956 1.00 96.69 78 ALA A N 1
ATOM 582 C CA . ALA A 1 78 ? 4.706 -9.138 -10.658 1.00 96.69 78 ALA A CA 1
ATOM 583 C C . ALA A 1 78 ? 4.713 -8.043 -9.583 1.00 96.69 78 ALA A C 1
ATOM 585 O O . ALA A 1 78 ? 4.281 -8.295 -8.456 1.00 96.69 78 ALA A O 1
ATOM 586 N N . ALA A 1 79 ? 5.169 -6.835 -9.929 1.00 96.19 79 ALA A N 1
ATOM 587 C CA . ALA A 1 79 ? 5.152 -5.689 -9.028 1.00 96.19 79 ALA A CA 1
ATOM 588 C C . ALA A 1 79 ? 3.719 -5.273 -8.671 1.00 96.19 79 ALA A C 1
ATOM 590 O O . ALA A 1 79 ? 3.427 -5.086 -7.491 1.00 96.19 79 ALA A O 1
ATOM 591 N N . ILE A 1 80 ? 2.823 -5.196 -9.662 1.00 96.19 80 ILE A N 1
ATOM 592 C CA . ILE A 1 80 ? 1.402 -4.880 -9.467 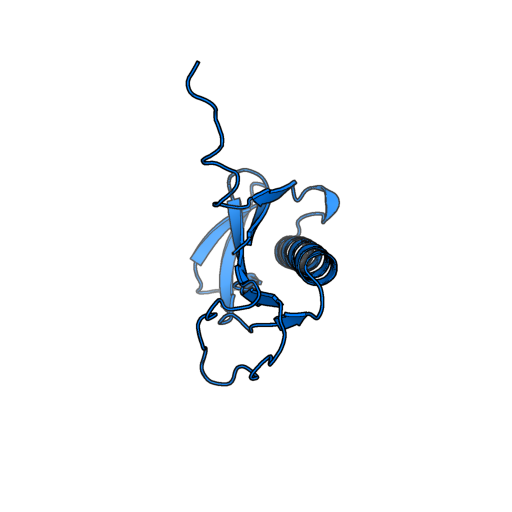1.00 96.19 80 ILE A CA 1
ATOM 593 C C . ILE A 1 80 ? 0.763 -5.941 -8.580 1.00 96.19 80 ILE A C 1
ATOM 595 O O . ILE A 1 80 ? 0.283 -5.609 -7.501 1.00 96.19 80 ILE A O 1
ATOM 599 N N . THR A 1 81 ? 0.859 -7.221 -8.947 1.00 96.75 81 THR A N 1
ATOM 600 C CA . THR A 1 81 ? 0.277 -8.324 -8.162 1.00 96.75 81 THR A CA 1
ATOM 601 C C . THR A 1 81 ? 0.748 -8.288 -6.705 1.00 96.75 81 THR A C 1
ATOM 603 O O . THR A 1 81 ? -0.048 -8.428 -5.775 1.00 96.75 81 THR A O 1
ATOM 606 N N . ALA A 1 82 ? 2.045 -8.062 -6.479 1.00 96.38 82 ALA A N 1
ATOM 607 C CA . ALA A 1 82 ? 2.595 -7.968 -5.134 1.00 96.38 82 ALA A CA 1
ATOM 608 C C . ALA A 1 82 ? 2.128 -6.713 -4.380 1.00 96.38 82 ALA A C 1
ATOM 610 O O . ALA A 1 82 ? 1.933 -6.780 -3.165 1.00 96.38 82 ALA A O 1
ATOM 611 N N . ALA A 1 83 ? 1.948 -5.587 -5.072 1.00 96.19 83 ALA A N 1
ATOM 612 C CA . ALA A 1 83 ? 1.399 -4.364 -4.504 1.00 96.19 83 ALA A CA 1
ATOM 613 C C . ALA A 1 83 ? -0.060 -4.555 -4.063 1.00 96.19 83 ALA A C 1
ATOM 615 O O . ALA A 1 83 ? -0.395 -4.216 -2.926 1.00 96.19 83 ALA A O 1
ATOM 616 N N . GLU A 1 84 ? -0.906 -5.170 -4.895 1.00 96.56 84 GLU A N 1
ATOM 617 C CA . GLU A 1 84 ? -2.301 -5.461 -4.538 1.00 96.56 84 GLU A CA 1
ATOM 618 C C . GLU A 1 84 ? -2.389 -6.374 -3.309 1.00 96.56 84 GLU A C 1
ATOM 620 O O . GLU A 1 84 ? -3.086 -6.072 -2.337 1.00 96.56 84 GLU A O 1
ATOM 625 N N . GLU A 1 85 ? -1.629 -7.473 -3.314 1.00 96.44 85 GLU A N 1
ATOM 626 C CA . GLU A 1 85 ? -1.596 -8.416 -2.194 1.00 96.44 85 GLU A CA 1
ATOM 627 C C . GLU A 1 85 ? -1.059 -7.766 -0.916 1.00 96.44 85 GLU A C 1
ATOM 629 O O . GLU A 1 85 ? -1.514 -8.071 0.195 1.00 96.44 85 GLU A O 1
ATOM 634 N N . HIS A 1 86 ? -0.110 -6.838 -1.056 1.00 95.25 86 HIS A N 1
ATOM 635 C CA . HIS A 1 86 ? 0.399 -6.062 0.061 1.00 95.25 86 HIS A CA 1
ATOM 636 C C . HIS A 1 86 ? -0.700 -5.195 0.682 1.00 95.25 86 HIS A C 1
ATOM 638 O O . HIS A 1 86 ? -0.890 -5.261 1.896 1.00 95.25 86 HIS A O 1
ATOM 644 N N . LEU A 1 87 ? -1.454 -4.448 -0.127 1.00 95.50 87 LEU A N 1
ATOM 645 C CA . LEU A 1 87 ? -2.551 -3.593 0.335 1.00 95.50 87 LEU A CA 1
ATOM 646 C C . LEU A 1 87 ? -3.645 -4.407 1.038 1.00 95.50 87 LEU A C 1
ATOM 648 O O . LEU A 1 87 ? -4.003 -4.096 2.176 1.00 95.50 87 LEU A O 1
ATOM 652 N N . ARG A 1 88 ? -4.092 -5.514 0.426 1.00 95.88 88 ARG A N 1
ATOM 653 C CA . ARG A 1 88 ? -5.055 -6.447 1.043 1.00 95.88 88 ARG A CA 1
ATOM 654 C C . ARG A 1 88 ? -4.550 -6.973 2.386 1.00 95.88 88 ARG A C 1
ATOM 656 O O . ARG A 1 88 ? -5.303 -7.078 3.352 1.00 95.88 88 ARG A O 1
ATOM 663 N N . THR A 1 89 ? -3.254 -7.271 2.475 1.00 94.88 89 THR A N 1
ATOM 664 C CA . THR A 1 89 ? -2.629 -7.727 3.721 1.00 94.88 89 THR A CA 1
ATOM 665 C C . THR A 1 89 ? -2.606 -6.639 4.797 1.00 94.88 89 THR A C 1
ATOM 667 O O . THR A 1 89 ? -2.812 -6.968 5.964 1.00 94.88 89 THR A O 1
ATOM 670 N N . GLN A 1 90 ? -2.376 -5.368 4.450 1.00 93.44 90 GLN A N 1
ATOM 671 C CA . GLN A 1 90 ? -2.373 -4.276 5.433 1.00 93.44 90 GLN A CA 1
ATOM 672 C C . GLN A 1 90 ? -3.756 -4.077 6.056 1.00 93.44 90 GLN A C 1
ATOM 674 O O . GLN A 1 90 ? -3.877 -4.063 7.279 1.00 93.44 90 GLN A O 1
ATOM 679 N N . PHE A 1 91 ? -4.810 -4.021 5.241 1.00 93.94 91 PHE A N 1
ATOM 680 C CA . PHE A 1 91 ? -6.176 -3.890 5.751 1.00 93.94 91 PHE A CA 1
ATOM 681 C C . PHE A 1 91 ? -6.624 -5.122 6.556 1.00 93.94 91 PHE A C 1
ATOM 683 O O . PHE A 1 91 ? -7.227 -4.982 7.621 1.00 93.94 91 PHE A O 1
ATOM 690 N N . ALA A 1 92 ? -6.217 -6.329 6.150 1.00 93.62 92 ALA A N 1
ATOM 691 C CA . ALA A 1 92 ? -6.502 -7.544 6.916 1.00 93.62 92 ALA A CA 1
ATOM 692 C C . ALA A 1 92 ? -5.887 -7.553 8.326 1.00 93.62 92 ALA A C 1
ATOM 694 O O . ALA A 1 92 ? -6.438 -8.171 9.237 1.00 93.62 92 ALA A O 1
ATOM 695 N N . ARG A 1 93 ? -4.766 -6.853 8.550 1.00 90.62 93 ARG A N 1
ATOM 696 C CA . ARG A 1 93 ? -4.146 -6.740 9.886 1.00 90.62 93 ARG A CA 1
ATOM 697 C C . ARG A 1 93 ? -4.981 -5.937 10.873 1.00 90.62 93 ARG A C 1
ATOM 699 O O . ARG A 1 93 ? -4.780 -6.084 12.075 1.00 90.62 93 ARG A O 1
ATOM 706 N N . VAL A 1 94 ? -5.877 -5.093 10.375 1.00 89.44 94 VAL A N 1
ATOM 707 C CA . VAL A 1 94 ? -6.769 -4.269 11.193 1.00 89.44 94 VAL A CA 1
ATOM 708 C C . VAL A 1 94 ? -8.214 -4.769 11.172 1.00 89.44 94 VAL A C 1
ATOM 710 O O . VAL A 1 94 ? -9.105 -4.062 11.621 1.00 89.44 94 VAL A O 1
ATOM 713 N N . GLY A 1 95 ? -8.435 -6.003 10.702 1.00 89.81 95 GLY A N 1
ATOM 714 C CA . GLY A 1 95 ? -9.725 -6.692 10.793 1.00 89.81 95 GLY A CA 1
ATOM 715 C C . GLY A 1 95 ? -10.616 -6.601 9.554 1.00 89.81 95 GLY A C 1
ATOM 716 O O . GLY A 1 95 ? -11.720 -7.133 9.588 1.00 89.81 95 GLY A O 1
ATOM 717 N N . VAL A 1 96 ? -10.156 -5.986 8.462 1.00 93.19 96 VAL A N 1
ATOM 718 C CA . VAL A 1 96 ? -10.930 -5.894 7.211 1.00 93.19 96 VAL A CA 1
ATOM 719 C C . VAL A 1 96 ? -10.808 -7.188 6.400 1.00 93.19 96 VAL A C 1
ATOM 721 O O . VAL A 1 96 ? -9.717 -7.755 6.302 1.00 93.19 96 VAL A O 1
ATOM 724 N N . ASP A 1 97 ? -11.893 -7.660 5.777 1.00 94.00 97 ASP A N 1
ATOM 725 C CA . ASP A 1 97 ? -11.789 -8.774 4.831 1.00 94.00 97 ASP A CA 1
ATOM 726 C C . ASP A 1 97 ? -10.990 -8.348 3.593 1.00 94.00 97 ASP A C 1
ATOM 728 O O . ASP A 1 97 ? -11.148 -7.254 3.058 1.00 94.00 97 ASP A O 1
ATOM 732 N N . ARG A 1 98 ? -10.123 -9.229 3.092 1.00 93.94 98 ARG A N 1
ATOM 733 C CA . ARG A 1 98 ? -9.287 -8.919 1.921 1.00 93.94 98 ARG A CA 1
ATOM 734 C C . ARG A 1 98 ? -10.107 -8.613 0.668 1.00 93.94 98 ARG A C 1
ATOM 736 O O . ARG A 1 98 ? -9.604 -7.924 -0.214 1.00 93.94 98 ARG A O 1
ATOM 743 N N . SER A 1 99 ? -11.315 -9.161 0.585 1.00 93.81 99 SER A N 1
ATOM 744 C CA . SER A 1 99 ? -12.230 -9.012 -0.547 1.00 93.81 99 SER A CA 1
ATOM 745 C C . SER A 1 99 ? -12.981 -7.679 -0.517 1.00 93.81 99 SER A C 1
ATOM 747 O O . SER A 1 99 ? -13.469 -7.257 -1.558 1.00 93.81 99 SER A O 1
ATOM 749 N N . ASP A 1 100 ? -13.049 -7.020 0.646 1.00 94.50 100 ASP A N 1
ATOM 750 C CA . ASP A 1 100 ? -13.669 -5.697 0.818 1.00 94.50 100 ASP A CA 1
ATOM 751 C C . ASP A 1 100 ? -12.717 -4.547 0.439 1.00 94.50 100 ASP A C 1
ATOM 753 O O . ASP A 1 100 ? -13.113 -3.382 0.432 1.00 94.50 100 ASP A O 1
ATOM 757 N N . VAL A 1 101 ? -11.453 -4.855 0.128 1.00 96.00 101 VAL A N 1
ATOM 758 C CA . VAL A 1 101 ? -10.463 -3.863 -0.299 1.00 96.00 101 VAL A CA 1
ATOM 759 C C . VAL A 1 101 ? -10.607 -3.617 -1.797 1.00 96.00 101 VAL A C 1
ATOM 761 O O . VAL A 1 101 ? -10.247 -4.472 -2.611 1.00 96.00 101 VAL A O 1
ATOM 764 N N . ASP A 1 102 ? -11.081 -2.427 -2.156 1.00 95.94 102 ASP A N 1
ATOM 765 C CA . ASP A 1 102 ? -11.109 -1.967 -3.542 1.00 95.94 102 ASP A CA 1
ATOM 766 C C . ASP A 1 102 ? -9.692 -1.598 -3.984 1.00 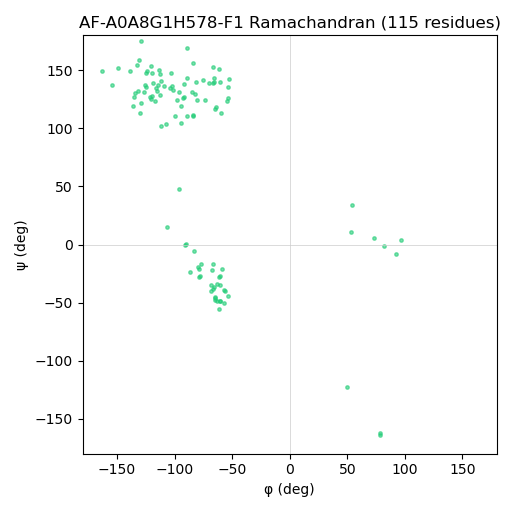95.94 102 ASP A C 1
ATOM 768 O O . ASP A 1 102 ? -9.009 -0.817 -3.318 1.00 95.94 102 ASP A O 1
ATOM 772 N N . ILE A 1 103 ? -9.226 -2.200 -5.077 1.00 96.44 103 ILE A N 1
ATOM 773 C CA . ILE A 1 103 ? -7.872 -2.000 -5.591 1.00 96.44 103 ILE A CA 1
ATOM 774 C C . ILE A 1 103 ? -7.943 -1.269 -6.927 1.00 96.44 103 ILE A C 1
ATOM 776 O O . ILE A 1 103 ? -8.625 -1.709 -7.851 1.00 96.44 103 ILE A O 1
ATOM 780 N N . SER A 1 104 ? -7.173 -0.189 -7.046 1.00 95.00 104 SER A N 1
ATOM 781 C CA . SER A 1 104 ? -7.052 0.589 -8.276 1.00 95.00 104 SER A CA 1
ATOM 782 C C . SER A 1 104 ? -5.588 0.853 -8.612 1.00 95.00 104 SER A C 1
ATOM 784 O O . SER A 1 104 ? -4.811 1.293 -7.762 1.00 95.00 104 SER A O 1
ATOM 786 N N . THR A 1 105 ? -5.223 0.617 -9.869 1.00 94.50 105 THR A N 1
ATOM 787 C CA . THR A 1 105 ? -3.933 0.994 -10.450 1.00 94.50 105 THR A CA 1
ATOM 788 C C . THR A 1 105 ? -4.121 2.210 -11.348 1.00 94.50 105 THR A C 1
ATOM 790 O O . THR A 1 105 ? -5.081 2.280 -12.118 1.00 94.50 105 THR A O 1
ATOM 793 N N . ARG A 1 106 ? -3.229 3.194 -11.232 1.00 89.81 106 ARG A N 1
ATOM 794 C CA . ARG A 1 106 ? -3.210 4.369 -12.102 1.00 89.81 106 ARG A CA 1
ATOM 795 C C . ARG A 1 106 ? -1.812 4.702 -12.573 1.00 89.81 106 ARG A C 1
ATOM 797 O O . ARG A 1 106 ? -0.918 4.988 -11.778 1.00 89.81 106 ARG A O 1
ATOM 804 N N . ASP A 1 107 ? -1.712 4.805 -13.880 1.00 79.50 107 ASP A N 1
ATOM 805 C CA . ASP A 1 107 ? -0.545 5.220 -14.627 1.00 79.50 107 ASP A CA 1
ATOM 806 C C . ASP A 1 107 ? -0.702 6.730 -14.878 1.00 79.50 107 ASP A C 1
ATOM 808 O O . ASP A 1 107 ? -1.538 7.154 -15.684 1.00 79.50 107 ASP A O 1
ATOM 812 N N . PRO A 1 108 ? 0.033 7.605 -14.166 1.00 65.69 108 PRO A N 1
ATOM 813 C CA . PRO A 1 108 ? -0.095 9.051 -14.318 1.00 65.69 108 PRO A CA 1
ATOM 814 C C . PRO A 1 108 ? 0.185 9.526 -15.753 1.00 65.69 108 PRO A C 1
ATOM 816 O O . PRO A 1 108 ? -0.292 10.591 -16.129 1.00 65.69 108 PRO A O 1
ATOM 819 N N . GLN A 1 109 ? 0.894 8.734 -16.567 1.00 58.03 109 GLN A N 1
ATOM 820 C CA . GLN A 1 109 ? 1.147 9.024 -17.982 1.00 58.03 109 GLN A CA 1
ATOM 821 C C . GLN A 1 109 ? -0.047 8.710 -18.905 1.00 58.03 109 GLN A C 1
ATOM 823 O O . GLN A 1 109 ? -0.139 9.284 -19.989 1.00 58.03 109 GLN A O 1
ATOM 828 N N . GLU A 1 110 ? -0.988 7.853 -18.496 1.00 55.00 110 GLU A N 1
ATOM 829 C CA . GLU A 1 110 ? -2.176 7.52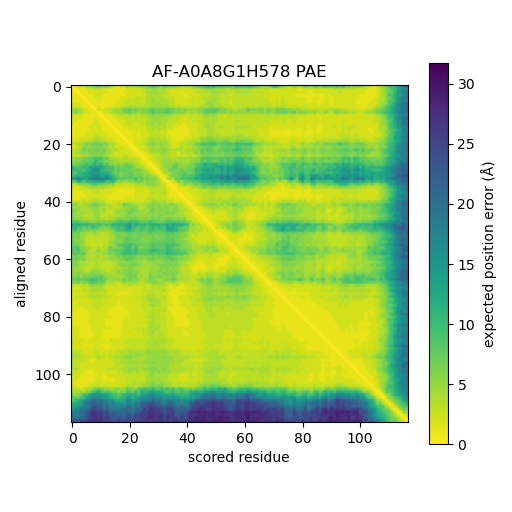3 -19.300 1.00 55.00 110 GLU A CA 1
ATOM 830 C C . GLU A 1 110 ? -3.334 8.510 -19.073 1.00 55.00 110 GLU A C 1
ATOM 832 O O . GLU A 1 110 ? -4.153 8.736 -19.967 1.00 55.00 110 GLU A O 1
ATOM 837 N N . ALA A 1 111 ? -3.359 9.192 -17.921 1.00 53.59 111 ALA A N 1
ATOM 838 C CA . ALA A 1 111 ? -4.386 10.179 -17.571 1.00 53.59 111 ALA A CA 1
ATOM 839 C C . ALA A 1 111 ? -4.367 11.453 -18.447 1.00 53.59 111 ALA A C 1
ATOM 841 O O . ALA A 1 111 ? -5.357 12.183 -18.494 1.00 53.59 111 ALA A O 1
ATOM 842 N N . GLU A 1 112 ? -3.274 11.721 -19.168 1.00 49.19 112 GLU A N 1
ATOM 843 C CA . GLU A 1 112 ? -3.140 12.887 -20.058 1.00 49.19 112 GLU A CA 1
ATOM 844 C C . GLU A 1 112 ? -3.612 12.615 -21.501 1.00 49.19 112 GLU A C 1
ATOM 846 O O . GLU A 1 112 ? -3.604 13.516 -22.339 1.00 49.19 112 GLU A O 1
ATOM 851 N N . SER A 1 113 ? -4.085 11.401 -21.803 1.00 46.00 113 SER A N 1
ATOM 852 C CA . SER A 1 113 ? -4.598 11.028 -23.129 1.00 46.00 113 SER A CA 1
ATOM 853 C C . SER A 1 113 ? -6.124 11.151 -23.225 1.00 46.00 113 SER A C 1
ATOM 855 O O . SER A 1 113 ? -6.799 10.256 -23.726 1.00 46.00 113 SER A O 1
ATOM 857 N N . THR A 1 114 ? -6.699 12.271 -22.778 1.00 46.69 114 THR A N 1
ATOM 858 C CA . THR A 1 114 ? -8.047 12.650 -23.247 1.00 46.69 114 THR A CA 1
ATOM 859 C C . THR A 1 114 ? -7.871 13.490 -24.512 1.00 46.69 114 THR A C 1
ATOM 861 O O . THR A 1 114 ? -7.364 14.610 -24.412 1.00 46.69 114 THR A O 1
ATOM 864 N N . PRO A 1 115 ? -8.244 13.003 -25.711 1.00 49.47 115 PRO A N 1
ATOM 865 C CA . PRO A 1 115 ? -8.224 13.844 -26.894 1.00 49.47 115 PRO A CA 1
ATOM 866 C C . PRO A 1 115 ? -9.266 14.944 -26.689 1.00 49.47 115 PRO A C 1
ATOM 868 O O . PRO A 1 115 ? -10.456 14.673 -26.536 1.00 49.47 115 PRO A O 1
ATOM 871 N N . ASN A 1 116 ? -8.798 16.187 -26.639 1.00 54.22 116 ASN A N 1
ATOM 872 C CA . ASN A 1 116 ? -9.651 17.365 -26.667 1.00 54.22 116 ASN A CA 1
ATOM 873 C C . ASN A 1 116 ? -10.443 17.321 -27.991 1.00 54.22 116 ASN A C 1
ATOM 875 O O . ASN A 1 116 ? -9.824 17.363 -29.058 1.00 54.22 116 ASN A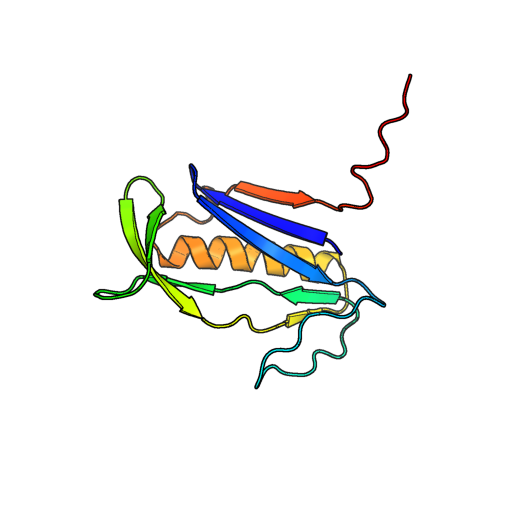 O 1
ATOM 879 N N . ILE A 1 117 ? -11.766 17.132 -27.919 1.00 54.62 117 ILE A N 1
ATOM 880 C CA . ILE A 1 117 ? -12.668 17.107 -29.087 1.00 54.62 117 ILE A CA 1
ATOM 881 C C . ILE A 1 117 ? -13.019 18.539 -29.486 1.00 54.62 117 ILE A C 1
ATOM 883 O O . ILE A 1 117 ? -13.356 19.327 -28.573 1.00 54.62 117 ILE A O 1
#

Foldseek 3Di:
DKKKWWDAPPDIWIKDKDAAPDDDDDDPPADDQVARIKIWGKAKAFDPDDADWDQGPNDTTHIDIDHIHIHHDHDPVVNNVVSLVRSLVRNVRVPDHSVSIDMDMDDPVVVPPDPDD

Solvent-accessible surface area (backbone atoms only — not comparable to full-atom values): 6842 Å² total; per-residue (Å²): 94,37,38,41,35,30,33,36,90,94,35,72,51,66,30,39,34,30,38,73,91,56,84,70,89,85,48,94,92,49,69,86,54,94,39,48,20,33,36,39,42,69,46,58,44,69,44,98,70,68,68,47,83,44,64,49,90,93,38,84,44,29,32,42,74,47,83,50,60,61,42,51,23,88,41,66,69,58,39,50,56,51,48,55,53,48,43,29,50,41,46,40,65,70,72,43,61,55,85,65,44,48,75,48,78,46,48,72,81,62,73,72,71,67,80,86,125

Sequence (117 aa):
MILVQGTVDDTTLTGTIFEPGESPPQYPGSPDTGSPYVWVCDSFYQVSSGGQTQQIAGESIQVAFDPPQPKGFETEEAAITAAEEHLRTQFARVGVDRSDVDISTRDPQEAESTPNI

Radius of gyration: 15.59 Å; Cα contacts (8 Å, |Δi|>4): 218; chains: 1; bounding box: 36×26×52 Å

Secondary structure (DSSP, 8-state):
-EEEEEEETTEEEEEEEEPTT--PPP-TTPPP--SSEEEE--EEEE-SSSSEEEEETTEEEEEEEEPP--EEESSHHHHHHHHHHHHHHHHHTTT--GGG-EEEEE-TTTTT-----